Protein AF-A0A367QTY5-F1 (afdb_monomer_lite)

InterPro domains:
  IPR013424 PEP-CTERM protein-sortin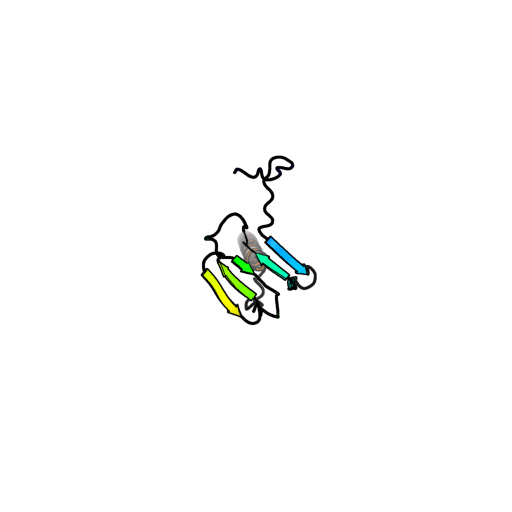g domain [TIGR02595] (79-101)
  IPR026374 PEP-CTERM protein sorting domain, cyanobacterial subclass [TIGR04155] (79-104)

pLDDT: mean 70.0, std 17.19, range [33.28, 94.19]

Radius of gyration: 27.91 Å; chains: 1; bounding box: 31×51×89 Å

Sequence (109 aa):
MNTFVPVSSGSIFYNFLDFNYNPATKSLFGFFDVGQDNNQTTDYYLFGTIGLNLSLRNPTEGTIDSNNGAINVTGTTPVPEPLTMGGTVIAGSIGWLMKRKQAAQKAKA

Foldseek 3Di:
DDDDQDDDPNDRDDCQWDWDADPVVRDTFAWTWHRDDPPDQADWIWGDTAQAKIFTAGNVPGTPDMDRNYDDPPPPPPPPDPPPVVVVVVVVVVVVVVVVVVVVVVVVD

Secondary structure (DSSP, 8-state):
------EETTEE----EEEEEETTTTEEEEEEEES--TT-SS--EEEEETTTEEEEEETTTEEEEEE-S-------S----THHHHHHHHHHHHHHHHHHHHHHHHTT-

Structure (mmCIF, N/CA/C/O backbone):
data_AF-A0A367QTY5-F1
#
_entry.id   AF-A0A367QTY5-F1
#
loop_
_atom_site.group_PDB
_atom_site.id
_atom_site.type_symbol
_atom_site.label_atom_id
_atom_site.label_alt_id
_atom_site.label_comp_id
_atom_site.label_asym_id
_atom_site.label_entity_id
_atom_site.label_seq_id
_atom_site.pdbx_PDB_ins_code
_atom_site.Cartn_x
_atom_site.Cartn_y
_atom_site.Cartn_z
_atom_site.occupancy
_atom_site.B_iso_or_equiv
_atom_site.auth_seq_id
_atom_site.auth_comp_id
_atom_site.auth_asym_id
_atom_site.auth_atom_id
_atom_site.pdbx_PDB_model_num
ATOM 1 N N . MET A 1 1 ? 8.097 12.453 -26.634 1.00 36.47 1 MET A N 1
ATOM 2 C CA . MET A 1 1 ? 6.652 12.253 -26.867 1.00 36.47 1 MET A CA 1
ATOM 3 C C . MET A 1 1 ? 5.973 12.557 -25.550 1.00 36.47 1 MET A C 1
ATOM 5 O O . MET A 1 1 ? 6.124 11.780 -24.623 1.00 36.47 1 MET A O 1
ATOM 9 N N . ASN A 1 2 ? 5.356 13.731 -25.435 1.00 33.28 2 ASN A N 1
ATOM 10 C CA . ASN A 1 2 ? 4.786 14.200 -24.175 1.00 33.28 2 ASN A CA 1
ATOM 11 C C . ASN A 1 2 ? 3.326 13.751 -24.125 1.00 33.28 2 ASN A C 1
ATOM 13 O O . ASN A 1 2 ? 2.483 14.298 -24.834 1.00 33.28 2 ASN A O 1
ATOM 17 N N . THR A 1 3 ? 3.039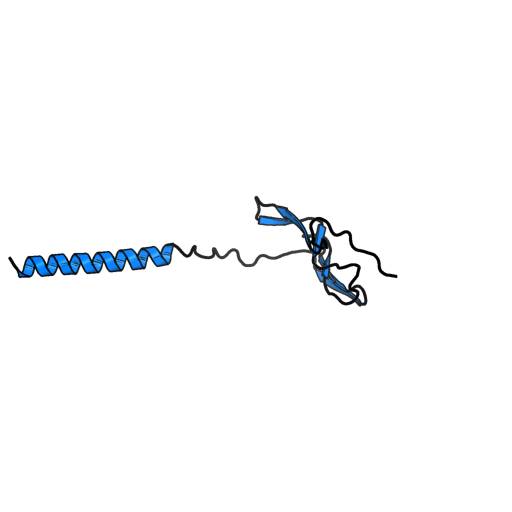 12.724 -23.335 1.00 38.66 3 THR A N 1
ATOM 18 C CA . THR A 1 3 ? 1.675 12.329 -22.988 1.00 38.66 3 THR A CA 1
ATOM 19 C C . THR A 1 3 ? 1.124 13.350 -21.998 1.00 38.66 3 THR A C 1
ATOM 21 O O . THR A 1 3 ? 1.630 13.501 -20.889 1.00 38.66 3 THR A O 1
ATOM 24 N N . PHE A 1 4 ? 0.110 14.104 -22.418 1.00 42.69 4 PHE A N 1
ATOM 25 C CA . PHE A 1 4 ? -0.599 15.032 -21.543 1.00 42.69 4 PHE A CA 1
ATOM 26 C C . PHE A 1 4 ? -1.421 14.233 -20.524 1.00 42.69 4 PHE A C 1
ATOM 28 O O . PHE A 1 4 ? -2.265 13.423 -20.907 1.00 42.69 4 PHE A O 1
ATOM 35 N N . VAL A 1 5 ? -1.167 14.450 -19.232 1.00 48.59 5 VAL A N 1
ATOM 36 C CA . VAL A 1 5 ? -1.969 13.870 -18.146 1.00 48.59 5 VAL A CA 1
ATOM 37 C C . VAL A 1 5 ? -3.321 14.595 -18.108 1.00 48.59 5 VAL A C 1
ATOM 39 O O . VAL A 1 5 ? -3.333 15.827 -18.192 1.00 48.59 5 VAL A O 1
ATOM 42 N N . PRO A 1 6 ? -4.466 13.894 -18.013 1.00 43.03 6 PRO A N 1
ATOM 43 C CA . PRO A 1 6 ? -5.766 14.548 -17.941 1.00 43.03 6 PRO A CA 1
ATOM 44 C C . PRO A 1 6 ? -5.865 15.387 -16.661 1.00 43.03 6 PRO A C 1
ATOM 46 O O . PRO A 1 6 ? -5.946 14.868 -15.551 1.00 43.03 6 PRO A O 1
ATOM 49 N N . VAL A 1 7 ? -5.862 16.709 -16.829 1.00 44.62 7 VAL A N 1
ATOM 50 C CA . VAL A 1 7 ? -6.142 17.669 -15.759 1.00 44.62 7 VAL A CA 1
ATOM 51 C C . VAL A 1 7 ? -7.656 17.822 -15.669 1.00 44.62 7 VAL A C 1
ATOM 53 O O . VAL A 1 7 ? -8.275 18.367 -16.582 1.00 44.62 7 VAL A O 1
ATOM 56 N N . SER A 1 8 ? -8.262 17.371 -14.570 1.00 46.91 8 SER A N 1
ATOM 57 C CA . SER A 1 8 ? -9.625 17.780 -14.216 1.00 46.91 8 SER A CA 1
ATOM 58 C C . SER A 1 8 ? -9.542 18.795 -13.077 1.00 46.91 8 SER A C 1
ATOM 60 O O . SER A 1 8 ? -8.827 18.592 -12.097 1.00 46.91 8 SER A O 1
ATOM 62 N N . SER A 1 9 ? -10.245 19.921 -13.206 1.00 45.28 9 SER A N 1
ATOM 63 C CA . SER A 1 9 ? -10.371 20.927 -12.133 1.00 45.28 9 SER A CA 1
ATOM 64 C C . SER A 1 9 ? -9.063 21.604 -11.675 1.00 45.28 9 SER A C 1
ATOM 66 O O . SER A 1 9 ? -9.022 22.164 -10.585 1.00 45.28 9 SER A O 1
ATOM 68 N N . GLY A 1 10 ? -7.995 21.572 -12.480 1.00 37.44 10 GLY A N 1
ATOM 69 C CA . GLY A 1 10 ? -6.706 22.191 -12.136 1.00 37.44 10 GLY A CA 1
ATOM 70 C C . GLY A 1 10 ? -5.755 21.323 -11.303 1.00 37.44 10 GLY A C 1
ATOM 71 O O . GLY A 1 10 ? -4.683 21.805 -10.946 1.00 37.44 10 GLY A O 1
ATOM 72 N N . SER A 1 11 ? -6.093 20.054 -11.046 1.00 40.66 11 SER A N 1
ATOM 73 C CA . SER A 1 11 ? -5.221 19.105 -10.340 1.00 40.66 11 SER A CA 1
ATOM 74 C C . SER A 1 11 ? -4.853 17.918 -11.225 1.00 40.66 11 SER A C 1
ATOM 76 O O . SER A 1 11 ? -5.692 17.373 -11.945 1.00 40.66 11 SER A O 1
ATOM 78 N N . ILE A 1 12 ? -3.585 17.510 -11.161 1.00 45.41 12 ILE A N 1
ATOM 79 C CA . ILE A 1 12 ? -3.112 16.265 -11.765 1.00 45.41 12 ILE A CA 1
ATOM 80 C C . ILE A 1 12 ? -3.480 15.130 -10.804 1.00 45.41 12 ILE A C 1
ATOM 82 O O . ILE A 1 12 ? -3.002 15.108 -9.671 1.00 45.41 12 ILE A O 1
ATOM 86 N N . PHE A 1 13 ? -4.350 14.215 -11.231 1.00 44.16 13 PHE A N 1
ATOM 87 C CA . PHE A 1 13 ? -4.692 13.026 -10.453 1.00 44.16 13 PHE A CA 1
ATOM 88 C C . PHE A 1 13 ? -3.745 11.894 -10.832 1.00 44.16 13 PHE A C 1
ATOM 90 O O . PHE A 1 13 ? -3.866 11.298 -11.898 1.00 44.16 13 PHE A O 1
ATOM 97 N N . TYR A 1 14 ? -2.815 11.599 -9.939 1.00 53.41 14 TYR A N 1
ATOM 98 C CA . TYR A 1 14 ? -2.103 10.333 -9.935 1.00 53.41 14 TYR A CA 1
ATOM 99 C C . TYR A 1 14 ? -2.715 9.493 -8.818 1.00 53.41 14 TYR A C 1
ATOM 101 O O . TYR A 1 14 ? -2.797 9.945 -7.672 1.00 53.41 14 TYR A O 1
ATOM 109 N N . ASN A 1 15 ? -3.157 8.280 -9.136 1.00 58.81 15 ASN A N 1
ATOM 110 C CA . ASN A 1 15 ? -3.585 7.328 -8.117 1.00 58.81 15 ASN A CA 1
ATOM 111 C C . ASN A 1 15 ? -2.333 6.735 -7.458 1.00 58.81 15 ASN A C 1
ATOM 113 O O . ASN A 1 15 ? -1.996 5.584 -7.684 1.00 58.81 15 ASN A O 1
ATOM 117 N N . PHE A 1 16 ? -1.616 7.542 -6.672 1.00 68.44 16 PHE A N 1
ATOM 118 C CA . PHE A 1 16 ? -0.433 7.098 -5.924 1.00 68.44 16 PHE A CA 1
ATOM 119 C C . PHE A 1 16 ? -0.779 6.130 -4.789 1.00 68.44 16 PHE A C 1
ATOM 121 O O . PHE A 1 16 ? 0.115 5.559 -4.174 1.00 68.44 16 PHE A O 1
ATOM 128 N N . LEU A 1 17 ? -2.062 6.029 -4.447 1.00 77.88 17 LEU A N 1
ATOM 129 C CA . LEU A 1 17 ? -2.577 5.296 -3.305 1.00 77.88 17 LEU A CA 1
ATOM 130 C C . LEU A 1 17 ? -3.821 4.525 -3.750 1.00 77.88 17 LEU A C 1
ATOM 132 O O . LEU A 1 17 ? -4.908 5.100 -3.821 1.00 77.88 17 LEU A O 1
ATOM 136 N N . ASP A 1 18 ? -3.658 3.241 -4.040 1.00 84.69 18 ASP A N 1
ATOM 137 C CA . ASP A 1 18 ? -4.746 2.305 -4.306 1.00 84.69 18 ASP A CA 1
ATOM 138 C C . ASP A 1 18 ? -4.725 1.195 -3.247 1.00 84.69 18 ASP A C 1
ATOM 140 O O . ASP A 1 18 ? -3.891 0.288 -3.245 1.00 84.69 18 ASP A O 1
ATOM 144 N N . PHE A 1 19 ? -5.623 1.311 -2.273 1.00 86.19 19 PHE A N 1
ATOM 145 C CA . PHE A 1 19 ? -5.769 0.335 -1.203 1.00 86.19 19 PHE A CA 1
ATOM 146 C C . PHE A 1 19 ? -7.210 0.281 -0.709 1.00 86.19 19 PHE A C 1
ATOM 148 O O . PHE A 1 19 ? -7.929 1.283 -0.706 1.00 86.19 19 PHE A O 1
ATOM 155 N N . ASN A 1 20 ? -7.615 -0.876 -0.184 1.00 84.81 20 ASN A N 1
ATOM 156 C CA . ASN A 1 20 ? -8.893 -0.988 0.512 1.00 84.81 20 ASN A CA 1
ATOM 157 C C . ASN A 1 20 ? -8.713 -0.767 2.013 1.00 84.81 20 ASN A C 1
ATOM 159 O O . ASN A 1 20 ? -7.814 -1.330 2.642 1.00 84.81 20 ASN A O 1
ATOM 163 N N . TYR A 1 21 ? -9.612 0.022 2.597 1.00 86.25 21 TYR A N 1
ATOM 164 C CA . TYR A 1 21 ? -9.658 0.295 4.029 1.00 86.25 21 TYR A CA 1
ATOM 165 C C . TYR A 1 21 ? -11.046 -0.008 4.584 1.00 86.25 21 TYR A C 1
ATOM 167 O O . TYR A 1 21 ? -12.054 0.484 4.077 1.00 86.25 21 TYR A O 1
ATOM 175 N N . ASN A 1 22 ? -11.103 -0.820 5.638 1.00 81.56 22 ASN A N 1
ATOM 176 C CA . ASN A 1 22 ? -12.342 -1.109 6.344 1.00 81.56 22 ASN A CA 1
ATOM 177 C C . ASN A 1 22 ? -12.468 -0.139 7.528 1.00 81.56 22 ASN A C 1
ATOM 179 O O . ASN A 1 22 ? -11.714 -0.269 8.497 1.00 81.56 22 ASN A O 1
ATOM 183 N N . PRO A 1 23 ? -13.422 0.810 7.504 1.00 80.12 23 PRO A N 1
ATOM 184 C CA . PRO A 1 23 ? -13.564 1.790 8.575 1.00 80.12 23 PRO A CA 1
ATOM 185 C C . PRO A 1 23 ? -14.078 1.182 9.885 1.00 80.12 23 PRO A C 1
ATOM 187 O O . PRO A 1 23 ? -13.800 1.733 10.948 1.00 80.12 23 PRO A O 1
ATOM 190 N N . ALA A 1 24 ? -14.793 0.053 9.834 1.00 84.12 24 ALA A N 1
ATOM 191 C CA . ALA A 1 24 ? -15.319 -0.606 11.028 1.00 84.12 24 ALA A CA 1
ATOM 192 C C . ALA A 1 24 ? -14.203 -1.282 11.838 1.00 84.12 24 ALA A C 1
ATOM 194 O O . ALA A 1 24 ? -14.170 -1.174 13.062 1.00 84.12 24 ALA A O 1
ATOM 195 N N . THR A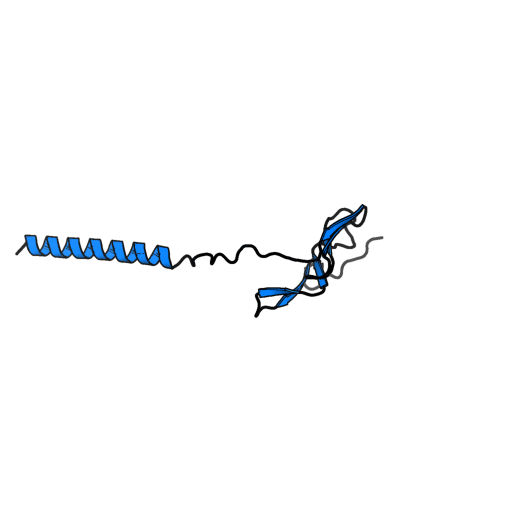 1 25 ? -13.266 -1.945 11.158 1.00 83.62 25 THR A N 1
ATOM 196 C CA . THR A 1 25 ? -12.131 -2.642 11.790 1.00 83.62 25 THR A CA 1
ATOM 197 C C . THR A 1 25 ? -10.849 -1.816 11.808 1.00 83.62 25 THR A C 1
ATOM 199 O O . THR A 1 25 ? -9.862 -2.240 12.402 1.00 83.62 25 THR A O 1
ATOM 202 N N . LYS A 1 26 ? -10.858 -0.640 11.170 1.00 80.50 26 LYS A N 1
ATOM 203 C CA . LYS A 1 26 ? -9.700 0.243 10.990 1.00 80.50 26 LYS A CA 1
ATOM 204 C C . LYS A 1 26 ? -8.495 -0.485 10.390 1.00 80.50 26 LYS A C 1
ATOM 206 O O . LYS A 1 26 ? -7.369 -0.330 10.856 1.00 80.50 26 LYS A O 1
ATOM 211 N N . SER A 1 27 ? -8.737 -1.305 9.368 1.00 82.12 27 SER A N 1
ATOM 212 C CA . SER A 1 27 ? -7.721 -2.190 8.792 1.00 82.12 27 SER A CA 1
ATOM 213 C C . SER A 1 27 ? -7.627 -2.070 7.275 1.00 82.12 27 SER A C 1
ATOM 215 O O . SER A 1 27 ? -8.640 -1.914 6.592 1.00 82.12 27 SER A O 1
ATOM 217 N N . LEU A 1 28 ?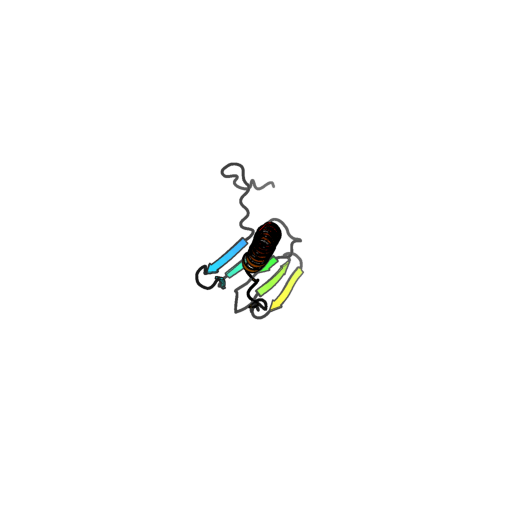 -6.408 -2.210 6.753 1.00 86.44 28 LEU A N 1
ATOM 218 C CA . LEU A 1 28 ? -6.141 -2.380 5.325 1.00 86.44 28 LEU A CA 1
ATOM 219 C C . LEU A 1 28 ? -6.409 -3.829 4.908 1.00 86.44 28 LEU A C 1
ATOM 221 O O . LEU A 1 28 ? -6.190 -4.746 5.702 1.00 86.44 28 LEU A O 1
ATOM 225 N N . PHE A 1 29 ? -6.883 -4.043 3.682 1.00 88.25 29 PHE A N 1
ATOM 226 C CA . PHE A 1 29 ? -7.118 -5.387 3.152 1.00 88.25 29 PHE A CA 1
ATOM 227 C C . PHE A 1 29 ? -7.054 -5.431 1.621 1.00 88.25 29 PHE A C 1
ATOM 229 O O . PHE A 1 29 ? -7.126 -4.406 0.947 1.00 88.25 29 PHE A O 1
ATOM 236 N N . GLY A 1 30 ? -6.965 -6.641 1.067 1.00 88.31 30 GLY A N 1
ATOM 237 C CA . GLY A 1 30 ? -7.004 -6.850 -0.378 1.00 88.31 30 GLY A CA 1
ATOM 238 C C . GLY A 1 30 ? -5.783 -6.277 -1.093 1.00 88.31 30 GLY A C 1
ATOM 239 O O . GLY A 1 30 ? -4.689 -6.235 -0.527 1.00 88.31 30 GLY A O 1
ATOM 240 N N . PHE A 1 31 ? -5.982 -5.893 -2.353 1.00 90.12 31 PHE A N 1
ATOM 241 C CA . PHE A 1 31 ? -4.930 -5.315 -3.182 1.00 90.12 31 PHE A CA 1
ATOM 242 C C . PHE A 1 31 ? -4.402 -4.008 -2.577 1.00 90.12 31 PHE A C 1
ATOM 244 O O . PHE A 1 31 ? -5.169 -3.225 -2.006 1.00 90.12 31 PHE A O 1
ATOM 251 N N . PHE A 1 32 ? -3.089 -3.827 -2.670 1.00 88.62 32 PHE A N 1
ATOM 252 C CA . PHE A 1 32 ? -2.359 -2.710 -2.095 1.00 88.62 32 PHE A CA 1
ATOM 253 C C . PHE A 1 32 ? -1.281 -2.257 -3.076 1.00 88.62 32 PHE A C 1
ATOM 255 O O . PHE A 1 32 ? -0.347 -3.012 -3.354 1.00 88.62 32 PHE A O 1
ATOM 262 N N . ASP A 1 33 ? -1.420 -1.035 -3.570 1.00 87.88 33 ASP A N 1
ATOM 263 C CA . ASP A 1 33 ? -0.463 -0.345 -4.424 1.00 87.88 33 ASP A CA 1
ATOM 264 C C . ASP A 1 33 ? -0.286 1.084 -3.900 1.00 87.88 33 ASP A C 1
ATOM 266 O O . ASP A 1 33 ? -1.196 1.915 -3.930 1.00 87.88 33 ASP A O 1
ATOM 270 N N . VAL A 1 34 ? 0.886 1.346 -3.329 1.00 86.62 34 VAL A N 1
ATOM 271 C CA . VAL A 1 34 ? 1.232 2.643 -2.755 1.00 86.62 34 VAL A CA 1
ATOM 272 C C . VAL A 1 34 ? 2.587 3.078 -3.281 1.00 86.62 34 VAL A C 1
ATOM 274 O O . VAL A 1 34 ? 3.621 2.484 -2.962 1.00 86.62 34 VAL A O 1
ATOM 277 N N . GLY A 1 35 ? 2.562 4.167 -4.042 1.00 79.88 35 GLY A N 1
ATOM 278 C CA . GLY A 1 35 ? 3.736 4.822 -4.601 1.00 79.88 35 GLY A CA 1
ATOM 279 C C . GLY A 1 35 ? 4.106 4.374 -6.012 1.00 79.88 35 GLY A C 1
ATOM 280 O O . GLY A 1 35 ? 5.099 4.881 -6.526 1.00 79.88 35 GLY A O 1
ATOM 281 N N . GLN A 1 36 ? 3.359 3.464 -6.655 1.00 77.88 36 GLN A N 1
ATOM 282 C CA . GLN A 1 36 ? 3.643 3.126 -8.048 1.00 77.88 36 GLN A CA 1
ATOM 283 C C . GLN A 1 36 ? 3.288 4.311 -8.954 1.00 77.88 36 GLN A C 1
ATOM 285 O O . GLN A 1 36 ? 2.123 4.651 -9.158 1.00 77.88 36 GLN A O 1
ATOM 290 N N . ASP A 1 37 ? 4.315 4.922 -9.537 1.00 74.12 37 ASP A N 1
ATOM 291 C CA . ASP A 1 37 ? 4.179 5.867 -10.636 1.00 74.12 37 ASP A CA 1
ATOM 292 C C . ASP A 1 37 ? 4.717 5.218 -11.913 1.00 74.12 37 ASP A C 1
ATOM 294 O O . ASP A 1 37 ? 5.907 4.938 -12.048 1.00 74.12 37 ASP A O 1
ATOM 298 N N . ASN A 1 38 ? 3.835 4.995 -12.886 1.00 70.12 38 ASN A N 1
ATOM 299 C CA . ASN A 1 38 ? 4.212 4.413 -14.176 1.00 70.12 38 ASN A CA 1
ATOM 300 C C . ASN A 1 38 ? 5.134 5.330 -15.006 1.00 70.12 38 ASN A C 1
ATOM 302 O O . ASN A 1 38 ? 5.677 4.884 -16.018 1.00 70.12 38 ASN A O 1
ATOM 306 N N . ASN A 1 39 ? 5.321 6.587 -14.589 1.00 71.06 39 ASN A N 1
ATOM 307 C CA . ASN A 1 39 ? 6.213 7.554 -15.221 1.00 71.06 39 ASN A CA 1
ATOM 308 C C . ASN A 1 39 ? 7.550 7.742 -14.478 1.00 71.06 39 ASN A C 1
ATOM 310 O O . ASN A 1 39 ? 8.440 8.382 -15.040 1.00 71.06 39 ASN A O 1
ATOM 314 N N . GLN A 1 40 ? 7.721 7.194 -13.268 1.00 69.69 40 GLN A N 1
ATOM 315 C CA . GLN A 1 40 ? 8.980 7.256 -12.512 1.00 69.69 40 GLN A CA 1
ATOM 316 C C . GLN A 1 40 ? 9.589 5.862 -12.388 1.00 69.69 40 GLN A C 1
ATOM 318 O O . GLN A 1 40 ? 9.094 4.990 -11.681 1.00 69.69 40 GLN A O 1
ATOM 323 N N . THR A 1 41 ? 10.706 5.634 -13.076 1.00 73.44 41 THR A N 1
ATOM 324 C CA . THR A 1 41 ? 11.350 4.311 -13.129 1.00 73.44 41 THR A CA 1
ATOM 325 C C . THR A 1 41 ? 12.291 4.036 -11.955 1.00 73.44 41 THR A C 1
ATOM 327 O O . THR A 1 41 ? 12.859 2.946 -11.868 1.00 73.44 41 THR A O 1
ATOM 330 N N . THR A 1 42 ? 12.494 5.015 -11.073 1.00 79.94 42 THR A N 1
ATOM 331 C CA . THR A 1 42 ? 13.458 4.954 -9.964 1.00 79.94 42 THR A CA 1
ATOM 332 C C . THR A 1 42 ? 12.813 4.847 -8.593 1.00 79.94 42 THR A C 1
ATOM 334 O O . THR A 1 42 ? 13.524 4.618 -7.615 1.00 79.94 42 THR A O 1
ATOM 337 N N . ASP A 1 43 ? 11.497 5.008 -8.505 1.00 83.38 43 ASP A N 1
ATOM 338 C CA . ASP A 1 43 ? 10.831 5.091 -7.216 1.00 83.38 43 ASP A CA 1
ATOM 339 C C . ASP A 1 43 ? 10.577 3.705 -6.631 1.00 83.38 43 ASP A C 1
ATOM 341 O O . ASP A 1 43 ? 10.385 2.707 -7.332 1.00 83.38 43 ASP A O 1
ATOM 345 N N . TYR A 1 44 ? 10.624 3.660 -5.305 1.00 87.06 44 TYR A N 1
ATOM 346 C CA . TYR A 1 44 ? 10.341 2.473 -4.522 1.00 87.06 44 TYR A CA 1
ATOM 347 C C . TYR A 1 44 ? 8.877 2.509 -4.106 1.00 87.06 44 TYR A C 1
ATOM 349 O O . TYR A 1 44 ? 8.420 3.501 -3.539 1.00 87.06 44 TYR A O 1
ATOM 357 N N . TYR A 1 45 ? 8.158 1.422 -4.352 1.00 89.38 45 TYR A N 1
ATOM 358 C CA . TYR A 1 45 ? 6.732 1.332 -4.065 1.00 89.38 45 TYR A CA 1
ATOM 359 C C . TYR A 1 45 ? 6.377 0.007 -3.396 1.00 89.38 45 TYR A C 1
ATOM 361 O O . TYR A 1 45 ? 7.065 -1.008 -3.553 1.00 89.38 45 TYR A O 1
ATOM 369 N N . LEU A 1 46 ? 5.305 0.035 -2.607 1.00 90.38 46 LEU A N 1
ATOM 370 C CA . LEU A 1 46 ? 4.757 -1.144 -1.948 1.00 90.38 46 LEU A CA 1
ATOM 371 C C . LEU A 1 46 ? 3.615 -1.695 -2.788 1.00 90.38 46 LEU A C 1
ATOM 373 O O . LEU A 1 46 ? 2.646 -0.990 -3.053 1.00 90.38 46 LEU A O 1
ATOM 377 N N . PHE A 1 47 ? 3.728 -2.963 -3.168 1.00 89.94 47 PHE A N 1
ATOM 378 C CA . PHE A 1 47 ? 2.792 -3.611 -4.075 1.00 89.94 47 PHE A CA 1
ATOM 379 C C . PHE A 1 47 ? 2.443 -5.022 -3.603 1.00 89.94 47 PHE A C 1
ATOM 381 O O . PHE A 1 47 ? 3.327 -5.786 -3.203 1.00 89.94 47 PHE A O 1
ATOM 388 N N . GLY A 1 48 ? 1.173 -5.407 -3.711 1.00 91.38 48 GLY A N 1
ATOM 389 C CA . GLY A 1 48 ? 0.732 -6.786 -3.522 1.00 91.38 48 GLY A CA 1
ATOM 390 C C . GLY A 1 48 ? -0.654 -6.901 -2.901 1.00 91.38 48 GLY A C 1
ATOM 391 O O . GLY A 1 48 ? -1.582 -6.182 -3.254 1.00 91.38 48 GLY A O 1
ATOM 392 N N . THR A 1 49 ? -0.827 -7.868 -2.006 1.00 92.06 49 THR A N 1
ATOM 393 C CA . THR A 1 49 ? -2.081 -8.128 -1.294 1.00 92.06 49 THR A CA 1
ATOM 394 C C . THR A 1 49 ? -1.824 -8.276 0.199 1.00 92.06 49 THR A C 1
ATOM 396 O O . THR A 1 49 ? -1.062 -9.149 0.631 1.00 92.06 49 THR A O 1
ATOM 399 N N . ILE A 1 50 ? -2.501 -7.444 0.993 1.00 89.06 50 ILE A N 1
ATOM 400 C CA . ILE A 1 50 ? -2.451 -7.500 2.457 1.00 89.06 50 ILE A CA 1
ATOM 401 C C . ILE A 1 50 ? -2.862 -8.899 2.937 1.00 89.06 50 ILE A C 1
ATOM 403 O O . ILE A 1 50 ? -3.889 -9.431 2.515 1.00 89.06 50 ILE A O 1
ATOM 407 N N . GLY A 1 51 ? -2.073 -9.481 3.841 1.00 86.81 51 GLY A N 1
ATOM 408 C CA . GLY A 1 51 ? -2.305 -10.806 4.424 1.00 86.81 51 GLY A CA 1
ATOM 409 C C . GLY A 1 51 ? -1.885 -11.997 3.557 1.00 86.81 51 GLY A C 1
ATOM 410 O O . GLY A 1 51 ? -2.016 -13.128 4.018 1.00 86.81 51 GLY A O 1
ATOM 411 N N . LEU A 1 52 ? -1.389 -11.765 2.334 1.00 89.69 52 LEU A N 1
ATOM 412 C CA . LEU A 1 52 ? -0.877 -12.823 1.453 1.00 89.69 52 LEU A CA 1
ATOM 413 C C . LEU A 1 52 ? 0.584 -12.589 1.062 1.00 89.69 52 LEU A C 1
ATOM 415 O O . LEU A 1 52 ? 1.454 -13.407 1.355 1.00 89.69 52 LEU A O 1
ATOM 419 N N . ASN A 1 53 ? 0.853 -11.481 0.373 1.00 91.50 53 ASN A N 1
ATOM 420 C CA . ASN A 1 53 ? 2.193 -11.121 -0.064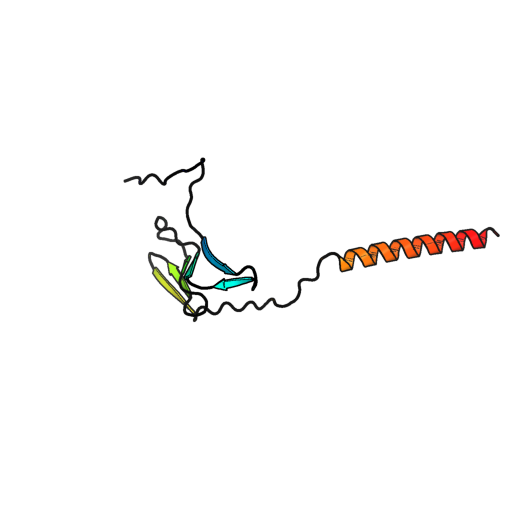 1.00 91.50 53 ASN A CA 1
ATOM 421 C C . ASN A 1 53 ? 2.261 -9.623 -0.328 1.00 91.50 53 ASN A C 1
ATOM 423 O O . ASN A 1 53 ? 1.500 -9.110 -1.145 1.00 91.50 53 ASN A O 1
ATOM 427 N N . LEU A 1 54 ? 3.187 -8.940 0.333 1.00 91.81 54 LEU A N 1
ATOM 428 C CA . LEU A 1 54 ? 3.539 -7.565 0.004 1.00 91.81 54 LEU A CA 1
ATOM 429 C C . LEU A 1 54 ? 5.006 -7.521 -0.360 1.00 91.81 54 LEU A C 1
ATOM 431 O O . LEU A 1 54 ? 5.830 -8.179 0.274 1.00 91.81 54 LEU A O 1
ATOM 435 N N . SER A 1 55 ? 5.310 -6.743 -1.384 1.00 93.56 55 SER A N 1
ATOM 436 C CA . SER A 1 55 ? 6.652 -6.594 -1.912 1.00 93.56 55 SER A CA 1
ATOM 437 C C . SER A 1 55 ? 7.031 -5.123 -1.975 1.00 93.56 55 SER A C 1
ATOM 439 O O . SER A 1 55 ? 6.233 -4.290 -2.408 1.00 93.56 55 SER A O 1
ATOM 441 N N . LEU A 1 56 ? 8.264 -4.822 -1.579 1.00 92.75 56 LEU A N 1
ATOM 442 C CA . LEU A 1 56 ? 8.926 -3.576 -1.930 1.00 92.75 56 LEU A CA 1
ATOM 443 C C . LEU A 1 56 ? 9.514 -3.748 -3.329 1.00 92.75 56 LEU A C 1
ATOM 445 O O . LEU A 1 56 ? 10.292 -4.676 -3.576 1.00 92.75 56 LEU A O 1
ATOM 449 N N . ARG A 1 57 ? 9.119 -2.879 -4.252 1.00 91.81 57 ARG A N 1
ATOM 450 C CA . ARG A 1 57 ? 9.483 -2.990 -5.663 1.00 91.81 57 ARG A CA 1
ATOM 451 C C . ARG A 1 57 ? 10.042 -1.686 -6.195 1.00 91.81 57 ARG A C 1
ATOM 453 O O . ARG A 1 57 ? 9.729 -0.609 -5.698 1.00 91.81 57 ARG A O 1
ATOM 460 N N . ASN A 1 58 ? 10.847 -1.819 -7.236 1.00 89.38 58 ASN A N 1
ATOM 461 C CA . ASN A 1 58 ? 11.353 -0.737 -8.059 1.00 89.38 58 ASN A CA 1
ATOM 462 C C . ASN A 1 58 ? 11.254 -1.176 -9.532 1.00 89.38 58 ASN A C 1
ATOM 464 O O . ASN A 1 58 ? 11.510 -2.345 -9.826 1.00 89.38 58 ASN A O 1
ATOM 468 N N . PRO A 1 59 ? 10.871 -0.309 -10.485 1.00 85.81 59 PRO A N 1
ATOM 469 C CA . PRO A 1 59 ? 10.697 -0.728 -11.880 1.00 85.81 59 PRO A CA 1
ATOM 470 C C . PRO A 1 59 ? 11.993 -1.201 -12.551 1.00 85.81 59 PRO A C 1
ATOM 472 O O . PRO A 1 59 ? 11.951 -2.062 -13.427 1.00 85.81 59 PRO A O 1
ATOM 475 N N . THR A 1 60 ? 13.132 -0.646 -12.138 1.00 87.44 60 THR A N 1
ATOM 476 C CA . THR A 1 60 ? 14.457 -0.953 -12.690 1.00 87.44 60 THR A CA 1
ATOM 477 C C . THR A 1 60 ? 15.066 -2.196 -12.039 1.00 87.44 60 THR A C 1
ATOM 479 O O . THR A 1 60 ? 15.667 -3.018 -12.727 1.00 87.44 60 THR A O 1
ATOM 482 N N . GLU A 1 61 ? 14.895 -2.357 -10.726 1.00 87.44 61 GLU A N 1
ATOM 483 C CA . GLU A 1 61 ? 15.509 -3.453 -9.958 1.00 87.44 61 GLU A CA 1
ATOM 484 C C . GLU A 1 61 ? 14.573 -4.656 -9.741 1.00 87.44 61 GLU A C 1
ATOM 486 O O . GLU A 1 61 ? 15.020 -5.747 -9.392 1.00 87.44 61 GLU A O 1
ATOM 491 N N . GLY A 1 62 ? 13.270 -4.496 -9.984 1.00 87.56 62 GLY A N 1
ATOM 492 C CA . GLY A 1 62 ? 12.261 -5.525 -9.747 1.00 87.56 62 GLY A CA 1
ATOM 493 C C . GLY A 1 62 ? 11.841 -5.611 -8.277 1.00 87.56 62 GLY A C 1
ATOM 494 O O . GLY A 1 62 ? 11.590 -4.595 -7.630 1.00 87.56 62 GLY A O 1
ATOM 495 N N . THR A 1 63 ? 11.667 -6.827 -7.755 1.00 93.25 63 THR A N 1
ATOM 496 C CA . THR A 1 63 ? 11.345 -7.033 -6.333 1.00 93.25 63 THR A CA 1
ATOM 497 C C . THR A 1 63 ? 12.618 -6.957 -5.504 1.00 93.25 63 THR A C 1
ATOM 499 O O . THR A 1 63 ? 13.529 -7.756 -5.702 1.00 93.25 63 THR A O 1
ATOM 502 N N . ILE A 1 64 ? 12.650 -6.018 -4.563 1.00 94.19 64 ILE A N 1
ATOM 503 C CA . ILE A 1 64 ? 13.784 -5.793 -3.660 1.00 94.19 64 ILE A CA 1
ATOM 504 C C . ILE A 1 64 ? 13.618 -6.622 -2.392 1.00 94.19 64 ILE A C 1
ATOM 506 O O . ILE A 1 64 ? 14.561 -7.257 -1.931 1.00 94.19 64 ILE A O 1
ATOM 510 N N . ASP A 1 65 ? 12.405 -6.622 -1.841 1.00 93.44 65 ASP A N 1
ATOM 511 C CA . ASP A 1 65 ? 12.056 -7.378 -0.644 1.00 93.44 65 ASP A CA 1
ATOM 512 C C . ASP A 1 65 ? 10.593 -7.823 -0.711 1.00 93.44 65 ASP A C 1
ATOM 514 O O . ASP A 1 65 ? 9.776 -7.214 -1.410 1.00 93.44 65 ASP A O 1
ATOM 518 N N . SER A 1 66 ? 10.250 -8.887 0.010 1.00 92.12 66 SER A N 1
ATOM 519 C CA . SER A 1 66 ? 8.878 -9.364 0.125 1.00 92.12 66 SER A CA 1
ATOM 520 C C . SER A 1 66 ? 8.616 -10.031 1.469 1.00 92.12 66 SER A C 1
ATOM 522 O O . SER A 1 66 ? 9.470 -10.717 2.029 1.00 92.12 66 SER A O 1
ATOM 524 N N . ASN A 1 67 ? 7.392 -9.883 1.965 1.00 88.81 67 ASN A N 1
ATOM 525 C CA . ASN A 1 67 ? 6.904 -10.599 3.134 1.00 88.81 67 ASN A CA 1
ATOM 526 C C . ASN A 1 67 ? 5.563 -11.283 2.828 1.00 88.81 67 ASN A C 1
ATOM 528 O O . ASN A 1 67 ? 4.996 -11.154 1.743 1.00 88.81 67 ASN A O 1
ATOM 532 N N . ASN A 1 68 ? 5.029 -12.011 3.804 1.00 86.69 68 ASN A N 1
ATOM 533 C CA . ASN A 1 68 ? 3.727 -12.687 3.723 1.00 86.69 68 ASN A CA 1
ATOM 534 C C . ASN A 1 68 ? 2.517 -11.724 3.772 1.00 86.69 68 ASN A C 1
ATOM 536 O O . ASN A 1 68 ? 1.399 -12.135 4.069 1.00 86.69 68 ASN A O 1
ATOM 540 N N . GLY A 1 69 ? 2.728 -10.425 3.560 1.00 82.75 69 GLY A N 1
ATOM 541 C CA . GLY A 1 69 ? 1.708 -9.389 3.647 1.00 82.75 69 GLY A CA 1
ATOM 542 C C . GLY A 1 69 ? 1.189 -9.124 5.061 1.00 82.75 69 GLY A C 1
ATOM 543 O O . GLY A 1 69 ? 0.203 -8.399 5.205 1.00 82.75 69 GLY A O 1
ATOM 544 N N . ALA A 1 70 ? 1.804 -9.699 6.102 1.00 81.19 70 ALA A N 1
ATOM 545 C CA . ALA A 1 70 ? 1.404 -9.451 7.480 1.00 81.19 70 ALA A CA 1
ATOM 546 C C . ALA A 1 70 ? 1.824 -8.041 7.911 1.00 81.19 70 ALA A C 1
ATOM 548 O O . ALA A 1 70 ? 3.008 -7.737 8.057 1.00 81.19 70 ALA A O 1
ATOM 549 N N . ILE A 1 71 ? 0.835 -7.183 8.154 1.00 71.56 71 ILE A N 1
ATOM 550 C CA . ILE A 1 71 ? 1.043 -5.869 8.761 1.00 71.56 71 ILE A CA 1
ATOM 551 C C . ILE A 1 71 ? 0.759 -6.003 10.257 1.00 71.56 71 ILE A C 1
ATOM 553 O O . ILE A 1 71 ? -0.392 -5.975 10.690 1.00 71.56 71 ILE A O 1
ATOM 557 N N . ASN A 1 72 ? 1.815 -6.160 11.058 1.00 65.06 72 ASN A N 1
ATOM 558 C CA . ASN A 1 72 ? 1.685 -6.156 12.512 1.00 65.06 72 ASN A CA 1
ATOM 559 C C . ASN A 1 72 ? 1.536 -4.720 13.018 1.00 65.06 72 ASN A C 1
ATOM 561 O O . ASN A 1 72 ? 2.502 -3.960 13.074 1.00 65.06 72 ASN A O 1
ATOM 565 N N . VAL A 1 73 ? 0.330 -4.362 13.453 1.00 60.56 73 VAL A N 1
ATOM 566 C CA . VAL A 1 73 ? 0.106 -3.139 14.227 1.00 60.56 73 VAL A CA 1
ATOM 567 C C . VAL A 1 73 ? 0.526 -3.421 15.669 1.00 60.56 73 VAL A C 1
ATOM 569 O O . VAL A 1 73 ? -0.244 -3.950 16.463 1.00 60.56 73 VAL A O 1
ATOM 572 N N . THR A 1 74 ? 1.765 -3.088 16.027 1.00 56.09 74 THR A N 1
ATOM 573 C CA . THR A 1 74 ? 2.280 -3.253 17.402 1.00 56.09 74 THR A CA 1
ATOM 574 C C . THR A 1 74 ? 1.761 -2.189 18.379 1.00 56.09 74 THR A C 1
ATOM 576 O O . THR A 1 74 ? 2.082 -2.222 19.563 1.00 56.09 74 THR A O 1
ATOM 579 N N . GLY A 1 75 ? 0.929 -1.255 17.913 1.00 53.97 75 GLY A N 1
ATOM 580 C CA . GLY A 1 75 ? 0.369 -0.159 18.700 1.00 53.97 75 GLY A CA 1
ATOM 581 C C . GLY A 1 75 ? -1.078 -0.392 19.123 1.00 53.97 75 GLY A C 1
ATOM 582 O O . GLY A 1 75 ? -1.947 0.388 18.752 1.00 53.97 75 GLY A O 1
ATOM 583 N N . THR A 1 76 ? -1.366 -1.440 19.898 1.00 52.28 76 THR A N 1
ATOM 584 C CA . THR A 1 76 ? -2.646 -1.533 20.632 1.00 52.28 76 THR A CA 1
ATOM 585 C C . THR A 1 76 ? -2.626 -0.733 21.929 1.00 52.28 76 THR A C 1
ATOM 587 O O . THR A 1 76 ? -3.619 -0.730 22.652 1.00 52.28 76 THR A O 1
ATOM 590 N N . THR A 1 77 ? -1.509 -0.075 22.257 1.00 55.97 77 THR A N 1
ATOM 591 C CA . THR A 1 77 ? -1.433 0.842 23.390 1.00 55.97 77 THR A CA 1
ATOM 592 C C . THR A 1 77 ? -2.442 1.959 23.143 1.00 55.97 77 THR A C 1
ATOM 594 O O . THR A 1 77 ? -2.255 2.726 22.194 1.00 55.97 77 THR A O 1
ATOM 597 N N . PRO A 1 78 ? -3.520 2.063 23.941 1.00 56.56 78 PRO A N 1
ATOM 598 C CA . PRO A 1 78 ? -4.443 3.176 23.819 1.00 56.56 78 PRO A CA 1
ATOM 599 C C . PRO A 1 78 ? -3.621 4.447 24.006 1.00 56.56 78 PRO A C 1
ATOM 601 O O . PRO A 1 78 ? -3.025 4.637 25.066 1.00 56.56 78 PRO A O 1
ATOM 604 N N . VAL A 1 79 ? -3.526 5.285 22.971 1.00 64.19 79 VAL A N 1
ATOM 605 C CA . VAL A 1 79 ? -2.977 6.631 23.136 1.00 64.19 79 VAL A CA 1
ATOM 606 C C . VAL A 1 79 ? -3.948 7.334 24.079 1.00 64.19 79 VAL A C 1
ATOM 608 O O . VAL A 1 79 ? -5.121 7.459 23.716 1.00 64.19 79 VAL A O 1
ATOM 611 N N . PRO A 1 80 ? -3.533 7.719 25.299 1.00 55.00 80 PRO A N 1
ATOM 612 C CA . PRO A 1 80 ? -4.445 8.358 26.229 1.00 55.00 80 PRO A CA 1
ATOM 613 C C . PRO A 1 80 ? -4.999 9.618 25.573 1.00 55.00 80 PRO A C 1
ATOM 615 O O . PRO A 1 80 ? -4.231 10.448 25.080 1.00 55.00 80 PRO A O 1
ATOM 618 N N . GLU A 1 81 ? -6.323 9.759 25.543 1.00 60.91 81 GLU A N 1
ATOM 619 C CA . GLU A 1 81 ? -6.932 10.988 25.055 1.00 60.91 81 GLU A CA 1
ATOM 620 C C . GLU A 1 81 ? -6.396 12.162 25.893 1.00 60.91 81 GLU A C 1
ATOM 622 O O . GLU A 1 81 ? -6.391 12.081 27.128 1.00 60.91 81 GLU A O 1
ATOM 627 N N . PRO A 1 82 ? -5.949 13.267 25.267 1.00 59.66 82 PRO A N 1
ATOM 628 C CA . PRO A 1 82 ? -5.322 14.387 25.974 1.00 59.66 82 PRO A CA 1
ATOM 629 C C . PRO A 1 82 ? -6.224 15.104 27.003 1.00 59.66 82 PRO A C 1
ATOM 631 O O . PRO A 1 82 ? -5.802 16.074 27.631 1.00 59.66 82 PRO A O 1
ATOM 634 N N . LEU A 1 83 ? -7.454 14.638 27.229 1.00 56.44 83 LEU A N 1
ATOM 635 C CA . LEU A 1 83 ? -8.449 15.286 28.081 1.00 56.44 83 LEU A CA 1
ATOM 636 C C . LEU A 1 83 ? -8.320 14.934 29.573 1.00 56.44 83 LEU A C 1
ATOM 638 O O . LEU A 1 83 ? -8.645 15.766 30.425 1.00 56.44 83 LEU A O 1
ATOM 642 N N . THR A 1 84 ? -7.788 13.763 29.932 1.00 55.09 84 THR A N 1
ATOM 643 C CA . THR A 1 84 ? -7.760 13.326 31.345 1.00 55.09 84 THR A CA 1
ATOM 644 C C . THR A 1 84 ? -6.671 14.034 32.166 1.00 55.09 84 THR A C 1
ATOM 646 O O . THR A 1 84 ? -6.838 14.281 33.364 1.00 55.09 84 THR A O 1
ATOM 649 N N . MET A 1 85 ? -5.570 14.447 31.527 1.00 53.41 85 MET A N 1
ATOM 650 C CA . MET A 1 85 ? -4.501 15.209 32.192 1.00 53.41 85 MET A CA 1
ATOM 651 C C . MET A 1 85 ? -4.883 16.676 32.436 1.00 53.41 85 MET A C 1
ATOM 653 O O . MET A 1 85 ? -4.554 17.221 33.490 1.00 53.41 85 MET A O 1
ATOM 657 N N . GLY A 1 86 ? -5.625 17.309 31.520 1.00 52.03 86 GLY A N 1
ATOM 658 C CA . GLY A 1 86 ? -6.061 18.703 31.675 1.00 52.03 86 GLY A CA 1
ATOM 659 C C . GLY A 1 86 ? -7.100 18.896 32.786 1.00 52.03 86 GLY A C 1
ATOM 660 O O . GLY A 1 86 ? -6.995 19.832 33.582 1.00 52.03 86 GLY A O 1
ATOM 661 N N . GLY A 1 87 ? -8.069 17.979 32.900 1.00 56.06 87 GLY A N 1
ATOM 662 C CA . GLY A 1 87 ? -9.134 18.064 33.910 1.00 56.06 87 GLY A CA 1
ATOM 663 C C . GLY A 1 87 ? -8.621 18.007 35.354 1.00 56.06 87 GLY A C 1
ATOM 664 O O . GLY A 1 87 ? -9.111 18.731 36.223 1.00 56.06 87 GLY A O 1
ATOM 665 N N . THR A 1 88 ? -7.575 17.216 35.602 1.00 55.06 88 THR A N 1
ATOM 666 C CA . THR A 1 88 ? -6.984 17.047 36.941 1.00 55.06 88 THR A CA 1
ATOM 667 C C . THR A 1 88 ? -6.256 18.314 37.413 1.00 55.06 88 THR A C 1
ATOM 669 O O . THR A 1 88 ? -6.360 18.700 38.580 1.00 55.06 88 THR A O 1
ATOM 672 N N . VAL A 1 89 ? -5.581 19.025 36.502 1.00 58.59 89 VAL A N 1
ATOM 673 C CA . VAL A 1 89 ? -4.874 20.284 36.809 1.00 58.59 89 VAL A CA 1
ATOM 674 C C . VAL A 1 89 ? -5.863 21.426 37.089 1.00 58.59 89 VAL A C 1
ATOM 676 O O . VAL A 1 89 ? -5.672 22.216 38.021 1.00 58.59 89 VAL A O 1
ATOM 679 N N . ILE A 1 90 ? -6.966 21.487 36.338 1.00 59.12 90 ILE A N 1
ATOM 680 C CA . ILE A 1 90 ? -8.008 22.506 36.535 1.00 59.12 90 ILE A CA 1
ATOM 681 C C . ILE A 1 90 ? -8.753 22.274 37.861 1.00 59.12 90 ILE A C 1
ATOM 683 O O . ILE A 1 90 ? -8.906 23.209 38.648 1.00 59.12 90 ILE A O 1
ATOM 687 N N . ALA A 1 91 ? -9.136 21.035 38.183 1.00 59.75 91 ALA A N 1
ATOM 688 C CA . ALA A 1 91 ? -9.794 20.726 39.456 1.00 59.75 91 ALA A CA 1
ATOM 689 C C . ALA A 1 91 ? -8.897 21.027 40.679 1.00 59.75 91 ALA A C 1
ATOM 691 O O . ALA A 1 91 ? -9.368 21.582 41.678 1.00 59.75 91 ALA A O 1
ATOM 692 N N . GLY A 1 92 ? -7.593 20.732 40.592 1.00 58.03 92 GLY A N 1
ATOM 693 C CA . GLY A 1 92 ? -6.632 21.002 41.668 1.00 58.03 92 GLY A CA 1
ATOM 694 C C . GLY A 1 92 ? -6.442 22.494 41.971 1.00 58.03 92 GLY A C 1
ATOM 695 O O . GLY A 1 92 ? -6.384 22.892 43.138 1.00 58.03 92 GLY A O 1
ATOM 696 N N . SER A 1 93 ? -6.408 23.340 40.936 1.00 58.91 93 SER A N 1
ATOM 697 C CA . SER A 1 93 ? -6.232 24.793 41.097 1.00 58.91 93 SER A CA 1
ATOM 698 C C . SER A 1 93 ? -7.469 25.481 41.689 1.00 58.91 93 SER A C 1
ATOM 700 O O . SER A 1 93 ? -7.339 26.348 42.560 1.00 58.91 93 SER A O 1
ATOM 702 N N . ILE A 1 94 ? -8.672 25.036 41.312 1.00 62.22 94 ILE A N 1
ATOM 703 C CA . ILE A 1 94 ? -9.931 25.533 41.884 1.00 62.22 94 ILE A CA 1
ATOM 704 C C . ILE A 1 94 ? -10.048 25.133 43.365 1.00 62.22 94 ILE A C 1
ATOM 706 O O . ILE A 1 94 ? -10.383 25.971 44.209 1.00 62.22 94 ILE A O 1
ATOM 710 N N . GLY A 1 95 ? -9.707 23.887 43.714 1.00 61.81 95 GLY A N 1
ATOM 711 C CA . GLY A 1 95 ? -9.742 23.408 45.100 1.00 61.81 95 GLY A CA 1
ATOM 712 C C . GLY A 1 95 ? -8.804 24.180 46.040 1.00 61.81 95 GLY A C 1
ATOM 713 O O . GLY A 1 95 ? -9.182 24.509 47.170 1.00 61.81 95 GLY A O 1
ATOM 714 N N . TRP A 1 96 ? -7.601 24.535 45.577 1.00 61.66 96 TRP A N 1
ATOM 715 C CA . TRP A 1 96 ? -6.648 25.328 46.364 1.00 61.66 96 TRP A CA 1
ATOM 716 C C . TRP A 1 96 ? -7.119 26.774 46.576 1.00 61.66 96 TRP A C 1
ATOM 718 O O . TRP A 1 96 ? -7.006 27.317 47.682 1.00 61.66 96 TRP A O 1
ATOM 728 N N . LEU A 1 97 ? -7.723 27.381 45.549 1.00 64.25 97 LEU A N 1
ATOM 729 C CA . LEU A 1 97 ? -8.262 28.739 45.627 1.00 64.25 97 LEU A CA 1
ATOM 730 C C . LEU A 1 97 ? -9.445 28.834 46.607 1.00 64.25 97 LEU A 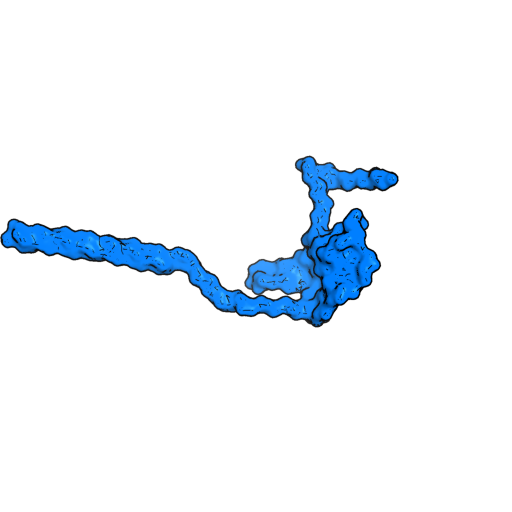C 1
ATOM 732 O O . LEU A 1 97 ? -9.519 29.781 47.397 1.00 64.25 97 LEU A O 1
ATOM 736 N N . MET A 1 98 ? -10.340 27.839 46.611 1.00 68.38 98 MET A N 1
ATOM 737 C CA . MET A 1 98 ? -11.467 27.802 47.552 1.00 68.38 98 MET A CA 1
ATOM 738 C C . MET A 1 98 ? -11.009 27.612 49.006 1.00 68.38 98 MET A C 1
ATOM 740 O O . MET A 1 98 ? -11.506 28.314 49.890 1.00 68.38 98 MET A O 1
ATOM 744 N N . LYS A 1 99 ? -10.011 26.751 49.265 1.00 65.00 99 LYS A N 1
ATOM 745 C CA . LYS A 1 99 ? -9.439 26.593 50.618 1.00 65.00 99 LYS A CA 1
ATOM 746 C C . LYS A 1 99 ? -8.807 27.887 51.140 1.00 65.00 99 LYS A C 1
ATOM 748 O O . LYS A 1 99 ? -8.998 28.228 52.307 1.00 65.00 99 LYS A O 1
ATOM 753 N N . ARG A 1 100 ? -8.109 28.647 50.286 1.00 61.47 100 ARG A N 1
ATOM 754 C CA . ARG A 1 100 ? -7.539 29.955 50.664 1.00 61.47 100 ARG A CA 1
ATOM 755 C C . ARG A 1 100 ? -8.611 30.984 51.027 1.00 61.47 100 ARG A C 1
ATOM 757 O O . ARG A 1 100 ? -8.451 31.687 52.023 1.00 61.47 100 ARG A O 1
ATOM 764 N N . LYS A 1 101 ? -9.717 31.050 50.276 1.00 58.97 101 LYS A N 1
ATOM 765 C CA . LYS A 1 101 ? -10.836 31.953 50.602 1.00 58.97 101 LYS A CA 1
ATOM 766 C C . LYS A 1 101 ? -11.498 31.606 51.940 1.00 58.97 101 LYS A C 1
ATOM 768 O O . LYS A 1 101 ? -11.754 32.507 52.732 1.00 58.97 101 LYS A O 1
ATOM 773 N N . GLN A 1 102 ? -11.718 30.323 52.222 1.00 61.34 102 GLN A N 1
ATOM 774 C CA . GLN A 1 102 ? -12.331 29.886 53.484 1.00 61.34 102 GLN A CA 1
ATOM 775 C C . GLN A 1 102 ? -11.427 30.139 54.704 1.00 61.34 102 GLN A C 1
ATOM 777 O O . GLN A 1 102 ? -11.914 30.560 55.751 1.00 61.34 102 GLN A O 1
ATOM 782 N N . ALA A 1 103 ? -10.110 29.944 54.573 1.00 59.56 103 ALA A N 1
ATOM 783 C CA . ALA A 1 103 ? -9.153 30.253 55.639 1.00 59.56 103 ALA A CA 1
ATOM 784 C C . ALA A 1 103 ? -9.082 31.763 55.943 1.00 59.56 103 ALA A C 1
ATOM 786 O O . ALA A 1 103 ? -9.050 32.158 57.105 1.00 59.56 103 ALA A O 1
ATOM 787 N N . ALA A 1 104 ? -9.132 32.612 54.910 1.00 58.34 104 ALA A N 1
ATOM 788 C CA . ALA A 1 104 ? -9.131 34.067 55.071 1.00 58.34 104 ALA A CA 1
ATOM 789 C C . ALA A 1 104 ? -10.429 34.616 55.696 1.00 58.34 104 ALA A C 1
ATOM 791 O O . ALA A 1 104 ? -10.394 35.641 56.372 1.00 58.34 104 ALA A O 1
ATOM 792 N N . GLN A 1 105 ? -11.567 33.943 55.493 1.00 56.91 105 GLN A N 1
ATOM 793 C CA . GLN A 1 105 ? -12.835 34.303 56.137 1.00 56.91 105 GLN A CA 1
ATOM 794 C C . GLN A 1 105 ? -12.883 33.885 57.612 1.00 56.91 105 GLN A C 1
ATOM 796 O O . GLN A 1 105 ? -13.380 34.649 58.431 1.00 56.91 105 GLN A O 1
ATOM 801 N N . LYS A 1 106 ? -12.309 32.730 57.976 1.00 54.84 106 LYS A N 1
ATOM 802 C CA . LYS A 1 106 ? -12.197 32.303 59.385 1.00 54.84 106 LYS A CA 1
ATOM 803 C C . LYS A 1 106 ? -11.219 33.144 60.212 1.00 54.84 106 LYS A C 1
ATOM 805 O O . LYS A 1 106 ? -11.375 33.206 61.419 1.00 54.84 106 LYS A O 1
ATOM 810 N N . ALA A 1 107 ? -10.237 33.791 59.584 1.00 55.09 107 ALA A N 1
ATOM 811 C CA . ALA A 1 107 ? -9.289 34.682 60.262 1.00 55.09 107 ALA A CA 1
ATOM 812 C C . ALA A 1 107 ? -9.824 36.114 60.499 1.00 55.09 107 ALA A C 1
ATOM 814 O O . ALA A 1 107 ? -9.118 36.935 61.077 1.00 55.09 107 ALA A O 1
ATOM 815 N N . LYS A 1 108 ? -11.034 36.433 60.013 1.00 47.91 108 LYS A N 1
ATOM 816 C CA . LYS A 1 108 ? -11.695 37.745 60.155 1.00 47.91 108 LYS A CA 1
ATOM 817 C C . LYS A 1 108 ? -12.974 37.709 61.011 1.00 47.91 108 LYS A C 1
ATOM 819 O O . LYS A 1 108 ? -13.642 38.737 61.097 1.00 47.91 108 LYS A O 1
ATOM 824 N N . ALA A 1 109 ? -13.320 36.553 61.579 1.00 45.59 109 ALA A N 1
ATOM 825 C CA . ALA A 1 109 ? -14.445 36.373 62.497 1.00 45.59 109 ALA A CA 1
ATOM 826 C C . ALA A 1 109 ? -13.952 36.338 63.946 1.00 45.59 109 ALA A C 1
ATOM 828 O O . ALA A 1 109 ? -12.851 35.782 64.160 1.00 45.59 109 ALA A O 1
#

Organism: NCBI:txid1844469